Protein AF-A0A0C4EEQ8-F1 (afdb_monomer_lite)

Foldseek 3Di:
DQLVCVVVVHAAEDEAEPPADPPNLVVVVPDPVNVVVVVVVVVVVVCCVVCVNDDPPGHHAAWYQYPPVRDTDGDDSCVVDVDDPVVVVVVVVVVVVCCVVVVPPPVVVVVPPDDDDDDDDDD

InterPro domains:
  IPR029058 Alpha/Beta hydrolase fold [G3DSA:3.40.50.1820] (1-55)
  IPR029058 Alpha/Beta hydrolase fold [SSF53474] (1-47)

Radius of gyration: 25.88 Å; chains: 1; bounding box: 43×51×73 Å

Secondary structure (DSSP, 8-state):
-HHHHHHTT---EEEEETTPPTTHHHH-TTSHHHHHHHHHHHHHHHHHHHTTTT-TT---EEEEE-TTT--EEEPPHHHH-SS-HHHHHHHHHHHHHHHHHHTTSHHHHTTS-----------

Organism: Magnaporthiopsis poae (strain ATCC 64411 / 73-15) (NCBI:txid644358)

Sequence (123 aa):
MAAKLADAGVRVVLEEYEAMPHCFALVFRRLTASERCFDAWARFIKEAVETKGSGPGRLSSFTTIQARTLKEVPLALQRLRPCSEEDMREQLWRRYTHLMTGGGADVASAATAAAPVEIAAKL

pLDDT: mean 80.74, std 20.95, range [35.0, 97.88]

Structure (mmCIF, N/CA/C/O backbone):
data_AF-A0A0C4EEQ8-F1
#
_entry.id   AF-A0A0C4EEQ8-F1
#
loop_
_atom_site.group_PDB
_atom_site.id
_atom_site.type_symbol
_atom_site.label_atom_id
_atom_site.label_alt_id
_atom_site.label_comp_id
_atom_site.label_asym_id
_atom_site.label_entity_id
_atom_site.label_seq_id
_atom_site.pdbx_PDB_ins_code
_atom_site.Cartn_x
_atom_site.Cartn_y
_atom_site.Cartn_z
_atom_site.occupancy
_atom_site.B_iso_or_equiv
_atom_site.auth_seq_id
_atom_site.auth_comp_id
_atom_site.auth_asym_id
_atom_site.auth_atom_id
_atom_site.pdbx_PDB_model_num
ATOM 1 N N . MET A 1 1 ? 1.880 7.652 -8.789 1.00 86.75 1 MET A N 1
ATOM 2 C CA . MET A 1 1 ? 1.038 8.624 -8.048 1.00 86.75 1 MET A CA 1
ATOM 3 C C . MET A 1 1 ? 1.609 8.951 -6.669 1.00 86.75 1 MET A C 1
ATOM 5 O O . MET A 1 1 ? 1.933 10.107 -6.457 1.00 86.75 1 MET A O 1
ATOM 9 N N . ALA A 1 2 ? 1.784 7.979 -5.764 1.00 91.81 2 ALA A N 1
ATOM 10 C CA . ALA A 1 2 ? 2.264 8.230 -4.395 1.00 91.81 2 ALA A CA 1
ATOM 11 C C . ALA A 1 2 ? 3.583 9.031 -4.316 1.00 91.81 2 ALA A C 1
ATOM 13 O O . ALA A 1 2 ? 3.623 10.040 -3.621 1.00 91.81 2 ALA A O 1
ATOM 14 N N . ALA A 1 3 ? 4.612 8.650 -5.086 1.00 91.12 3 ALA A N 1
ATOM 15 C CA . ALA A 1 3 ? 5.875 9.398 -5.146 1.00 91.12 3 ALA A CA 1
ATOM 16 C C . ALA A 1 3 ? 5.681 10.860 -5.590 1.00 91.12 3 ALA A C 1
ATOM 18 O O . ALA A 1 3 ? 6.151 11.771 -4.928 1.00 91.12 3 ALA A O 1
ATOM 19 N N . LYS A 1 4 ? 4.893 11.092 -6.648 1.00 90.25 4 LYS A N 1
ATOM 20 C CA . LYS A 1 4 ? 4.585 12.443 -7.149 1.00 90.25 4 LYS A CA 1
ATOM 21 C C . LYS A 1 4 ? 3.902 13.323 -6.097 1.00 90.25 4 LYS A C 1
ATOM 23 O O . LYS A 1 4 ? 4.205 14.503 -5.994 1.00 90.25 4 LYS A O 1
ATOM 28 N N . LEU A 1 5 ? 2.965 12.758 -5.334 1.00 92.06 5 LEU A N 1
ATOM 29 C CA . LEU A 1 5 ? 2.281 13.483 -4.261 1.00 92.06 5 LEU A CA 1
ATOM 30 C C . LEU A 1 5 ? 3.243 13.832 -3.121 1.00 92.06 5 LEU A C 1
ATOM 32 O O . LEU A 1 5 ? 3.218 14.958 -2.632 1.00 92.06 5 LEU A O 1
ATOM 36 N N . ALA A 1 6 ? 4.111 12.892 -2.743 1.00 90.56 6 ALA A N 1
ATOM 37 C CA . ALA A 1 6 ? 5.137 13.127 -1.735 1.00 90.56 6 ALA A CA 1
ATOM 38 C C . ALA A 1 6 ? 6.112 14.240 -2.161 1.00 90.56 6 ALA A C 1
ATOM 40 O O . ALA A 1 6 ? 6.372 15.147 -1.375 1.00 90.56 6 ALA A O 1
ATOM 41 N N . ASP A 1 7 ? 6.571 14.220 -3.419 1.00 89.94 7 ASP A N 1
ATOM 42 C CA . ASP A 1 7 ? 7.435 15.261 -3.997 1.00 89.94 7 ASP A CA 1
ATOM 43 C C . ASP A 1 7 ? 6.755 16.644 -3.997 1.00 89.94 7 ASP A C 1
ATOM 45 O O . ASP A 1 7 ? 7.412 17.667 -3.826 1.00 89.94 7 ASP A O 1
ATOM 49 N N . ALA A 1 8 ? 5.426 16.685 -4.138 1.00 91.38 8 ALA A N 1
ATOM 50 C CA . ALA A 1 8 ? 4.626 17.909 -4.072 1.00 91.38 8 ALA A CA 1
ATOM 51 C C . ALA A 1 8 ? 4.353 18.402 -2.633 1.00 91.38 8 ALA A C 1
ATOM 53 O O . ALA A 1 8 ? 3.543 19.307 -2.436 1.00 91.38 8 ALA A O 1
ATOM 54 N N . GLY A 1 9 ? 4.977 17.799 -1.616 1.00 89.38 9 GLY A N 1
ATOM 55 C CA . GLY A 1 9 ? 4.789 18.160 -0.209 1.00 89.38 9 GLY A CA 1
ATOM 56 C C . GLY A 1 9 ? 3.474 17.661 0.398 1.00 89.38 9 GLY A C 1
ATOM 57 O O . GLY A 1 9 ? 3.135 18.022 1.527 1.00 89.38 9 GLY A O 1
ATOM 58 N N . VAL A 1 10 ? 2.725 16.817 -0.317 1.00 90.19 10 VAL A N 1
ATOM 59 C CA . VAL A 1 10 ? 1.523 16.179 0.223 1.00 90.19 10 VAL A CA 1
ATOM 60 C C . VAL A 1 10 ? 1.945 15.044 1.151 1.00 90.19 10 VAL A C 1
ATOM 62 O O . VAL A 1 10 ? 2.823 14.241 0.838 1.00 90.19 10 VAL A O 1
ATOM 65 N N . ARG A 1 11 ? 1.282 14.944 2.303 1.00 88.06 11 ARG A N 1
ATOM 66 C CA . ARG A 1 11 ? 1.467 13.820 3.223 1.00 88.06 11 ARG A CA 1
ATOM 67 C C . ARG A 1 11 ? 0.804 12.573 2.650 1.00 88.06 11 ARG A C 1
ATOM 69 O O . ARG A 1 11 ? -0.399 12.580 2.395 1.00 88.06 11 ARG A O 1
ATOM 76 N N . VAL A 1 12 ? 1.581 11.511 2.461 1.00 91.31 12 VAL A N 1
ATOM 77 C CA . VAL A 1 12 ? 1.127 10.279 1.802 1.00 91.31 12 VAL A CA 1
ATOM 78 C C . VAL A 1 12 ? 1.386 9.079 2.696 1.00 91.31 12 VAL A C 1
ATOM 80 O O . VAL A 1 12 ? 2.476 8.918 3.234 1.00 91.31 12 VAL A O 1
ATOM 83 N N . VAL A 1 13 ? 0.382 8.218 2.811 1.00 93.12 13 VAL A N 1
ATOM 84 C CA . VAL A 1 13 ? 0.477 6.914 3.466 1.00 93.12 13 VAL A CA 1
ATOM 85 C C . VAL A 1 13 ? 0.234 5.875 2.387 1.00 93.12 13 VAL A C 1
ATOM 87 O O . VAL A 1 13 ? -0.852 5.829 1.809 1.00 93.12 13 VAL A O 1
ATOM 90 N N . LEU A 1 14 ? 1.254 5.083 2.079 1.00 95.25 14 LEU A N 1
ATOM 91 C CA . LEU A 1 14 ? 1.187 4.010 1.100 1.00 95.25 14 LEU A CA 1
ATOM 92 C C . LEU A 1 14 ? 1.521 2.681 1.770 1.00 95.25 14 LEU A C 1
ATOM 94 O O . LEU A 1 14 ? 2.612 2.512 2.316 1.00 95.25 14 LEU A O 1
ATOM 98 N N . GLU A 1 15 ? 0.605 1.728 1.637 1.00 96.19 15 GLU A N 1
ATOM 99 C CA . GLU A 1 15 ? 0.857 0.322 1.924 1.00 96.19 15 GLU A CA 1
ATOM 100 C C . GLU A 1 15 ? 0.764 -0.490 0.629 1.00 96.19 15 GLU A C 1
ATOM 102 O O . GLU A 1 15 ? -0.266 -0.490 -0.047 1.00 96.19 15 GLU A O 1
ATOM 107 N N . GLU A 1 16 ? 1.841 -1.184 0.281 1.00 95.50 16 GLU A N 1
ATOM 108 C CA . GLU A 1 16 ? 1.888 -2.161 -0.805 1.00 95.50 16 GLU A CA 1
ATOM 109 C C . GLU A 1 16 ? 1.728 -3.560 -0.213 1.00 95.50 16 GLU A C 1
ATOM 111 O O . GLU A 1 16 ? 2.526 -3.964 0.624 1.00 95.50 16 GLU A O 1
ATOM 116 N N . TYR A 1 17 ? 0.721 -4.318 -0.638 1.00 97.38 17 TYR A N 1
ATOM 117 C CA . TYR A 1 17 ? 0.521 -5.686 -0.159 1.00 97.38 17 TYR A CA 1
ATOM 118 C C . TYR A 1 17 ? 1.121 -6.677 -1.150 1.00 97.38 17 TYR A C 1
ATOM 120 O O . TYR A 1 17 ? 0.650 -6.808 -2.281 1.00 97.38 17 TYR A O 1
ATOM 128 N N . GLU A 1 18 ? 2.167 -7.378 -0.721 1.00 97.06 18 GLU A N 1
ATOM 129 C CA . GLU A 1 18 ? 2.894 -8.322 -1.560 1.00 97.06 18 GLU A CA 1
ATOM 130 C C . GLU A 1 18 ? 1.993 -9.488 -1.992 1.00 97.06 18 GLU A C 1
ATOM 132 O O . GLU A 1 18 ? 1.253 -10.062 -1.190 1.00 97.06 18 GLU A O 1
ATOM 137 N N . ALA A 1 19 ? 2.084 -9.851 -3.276 1.00 95.75 19 ALA A N 1
ATOM 138 C CA . ALA A 1 19 ? 1.357 -10.965 -3.889 1.00 95.75 19 ALA A CA 1
ATOM 139 C C . ALA A 1 19 ? -0.179 -10.896 -3.750 1.00 95.75 19 ALA A C 1
ATOM 141 O O . ALA A 1 19 ? -0.857 -11.915 -3.898 1.00 95.75 19 ALA A O 1
ATOM 142 N N . MET A 1 20 ? -0.738 -9.707 -3.498 1.00 97.31 20 MET A N 1
ATOM 143 C CA . MET A 1 20 ? -2.183 -9.508 -3.445 1.00 97.31 20 MET A CA 1
ATOM 144 C C . MET A 1 20 ? -2.730 -9.003 -4.787 1.00 97.31 20 MET A C 1
ATOM 146 O O . MET A 1 20 ? -2.168 -8.074 -5.372 1.00 97.31 20 MET A O 1
ATOM 150 N N . PRO A 1 21 ? -3.841 -9.572 -5.290 1.00 95.56 21 PRO A N 1
ATOM 151 C CA . PRO A 1 21 ? -4.485 -9.073 -6.497 1.00 95.56 21 PRO A CA 1
ATOM 152 C C . PRO A 1 21 ? -5.149 -7.711 -6.258 1.00 95.56 21 PRO A C 1
ATOM 154 O O . PRO A 1 21 ? -5.407 -7.292 -5.124 1.00 95.56 21 PRO A O 1
ATOM 157 N N . HIS A 1 22 ? -5.482 -7.025 -7.352 1.00 94.81 22 HIS A N 1
ATOM 158 C CA . HIS A 1 22 ? -6.259 -5.791 -7.289 1.00 94.81 22 HIS A CA 1
ATOM 159 C C . HIS A 1 22 ? -7.565 -6.015 -6.502 1.00 94.81 22 HIS A C 1
ATOM 161 O O . HIS A 1 22 ? -8.236 -7.031 -6.674 1.00 94.81 22 HIS A O 1
ATOM 167 N N . CYS A 1 23 ? -7.907 -5.078 -5.614 1.00 94.50 23 CYS A N 1
ATOM 168 C CA . CYS A 1 23 ? -9.089 -5.140 -4.744 1.00 94.50 23 CYS A CA 1
ATOM 169 C C . CYS A 1 23 ? -9.175 -6.348 -3.785 1.00 94.50 23 CYS A C 1
ATOM 171 O O . CYS A 1 23 ? -10.270 -6.642 -3.301 1.00 94.50 23 CYS A O 1
ATOM 173 N N . PHE A 1 24 ? -8.063 -7.021 -3.450 1.00 96.44 24 PHE A N 1
ATOM 174 C CA . PHE A 1 24 ? -8.082 -8.207 -2.575 1.00 96.44 24 PHE A CA 1
ATOM 175 C C . PHE A 1 24 ? -8.855 -8.003 -1.260 1.00 96.44 24 PHE A C 1
ATOM 177 O O . PHE A 1 24 ? -9.593 -8.900 -0.858 1.00 96.44 24 PHE A O 1
ATOM 184 N N . ALA A 1 25 ? -8.741 -6.824 -0.635 1.00 95.00 25 ALA A N 1
ATOM 185 C CA . ALA A 1 25 ? -9.413 -6.507 0.623 1.00 95.00 25 ALA A CA 1
ATOM 186 C C . ALA A 1 25 ? -10.941 -6.649 0.510 1.00 95.00 25 ALA A C 1
ATOM 188 O O . ALA A 1 25 ? -11.586 -7.226 1.380 1.00 95.00 25 ALA A O 1
ATOM 189 N N . LEU A 1 26 ? -11.521 -6.188 -0.602 1.00 95.31 26 LEU A N 1
ATOM 190 C CA . LEU A 1 26 ? -12.966 -6.220 -0.839 1.00 95.31 26 LEU A CA 1
ATOM 191 C C . LEU A 1 26 ? -13.461 -7.620 -1.233 1.00 95.31 26 LEU A C 1
ATOM 193 O O . LEU A 1 26 ? -14.562 -8.016 -0.854 1.00 95.31 26 LEU A O 1
ATOM 197 N N . VAL A 1 27 ? -12.648 -8.363 -1.990 1.00 96.75 27 VAL A N 1
ATOM 198 C CA . VAL A 1 27 ? -13.026 -9.668 -2.557 1.00 96.75 27 VAL A CA 1
ATOM 199 C C . VAL A 1 27 ? -12.810 -10.802 -1.552 1.00 96.75 27 VAL A C 1
ATOM 201 O O . VAL A 1 27 ? -13.678 -11.650 -1.359 1.00 96.75 27 VAL A O 1
ATOM 204 N N . PHE A 1 28 ? -11.672 -10.809 -0.861 1.00 95.44 28 PHE A N 1
ATOM 205 C CA . PHE A 1 28 ? -11.254 -11.892 0.024 1.00 95.44 28 PHE A CA 1
ATOM 206 C C . PHE A 1 28 ? -11.356 -11.482 1.490 1.00 95.44 28 PHE A C 1
ATOM 208 O O . PHE A 1 28 ? -10.363 -11.415 2.214 1.00 95.44 28 PHE A O 1
ATOM 215 N N . ARG A 1 29 ? -12.583 -11.236 1.950 1.00 90.06 29 ARG A N 1
ATOM 216 C CA . ARG A 1 29 ? -12.877 -10.690 3.289 1.00 90.06 29 ARG A CA 1
ATOM 217 C C . ARG A 1 29 ? -12.391 -11.537 4.471 1.00 90.06 29 ARG A C 1
ATOM 219 O O . ARG A 1 29 ? -12.357 -11.031 5.580 1.00 90.06 29 ARG A O 1
ATOM 226 N N . ARG A 1 30 ? -12.067 -12.816 4.248 1.00 93.25 30 ARG A N 1
ATOM 227 C CA . ARG A 1 30 ? -11.593 -13.756 5.282 1.00 93.25 30 ARG A CA 1
ATOM 228 C C . ARG A 1 30 ? -10.071 -13.921 5.316 1.00 93.25 30 ARG A C 1
ATOM 230 O O . ARG A 1 30 ? -9.570 -14.733 6.086 1.00 93.25 30 ARG A O 1
ATOM 237 N N . LEU A 1 31 ? -9.330 -13.226 4.450 1.00 95.44 31 LEU A N 1
ATOM 238 C CA . LEU A 1 31 ? -7.874 -13.205 4.551 1.00 95.44 31 LEU A CA 1
ATOM 239 C C . LEU A 1 31 ? -7.463 -12.260 5.676 1.00 95.44 31 LEU A C 1
ATOM 241 O O . LEU A 1 31 ? -7.926 -11.124 5.734 1.00 95.44 31 LEU A O 1
ATOM 245 N N . THR A 1 32 ? -6.511 -12.693 6.494 1.00 95.81 32 THR A N 1
ATOM 246 C CA . THR A 1 32 ? -5.911 -11.863 7.550 1.00 95.81 32 THR A CA 1
ATOM 247 C C . THR A 1 32 ? -5.302 -10.571 6.994 1.00 95.81 32 THR A C 1
ATOM 249 O O . THR A 1 32 ? -5.388 -9.514 7.613 1.00 95.81 32 THR A O 1
ATOM 252 N N . ALA A 1 33 ? -4.745 -10.622 5.778 1.00 96.38 33 ALA A N 1
ATOM 253 C CA . ALA A 1 33 ? -4.272 -9.437 5.065 1.00 96.38 33 ALA A CA 1
ATOM 254 C C . ALA A 1 33 ? -5.402 -8.435 4.774 1.00 96.38 33 ALA A C 1
ATOM 256 O O . ALA A 1 33 ? -5.186 -7.228 4.863 1.00 96.38 33 ALA A O 1
ATOM 257 N N . SER A 1 34 ? -6.597 -8.924 4.427 1.00 96.62 34 SER A N 1
ATOM 258 C CA . SER A 1 34 ? -7.762 -8.081 4.144 1.00 96.62 34 SER A CA 1
ATOM 259 C C . SER A 1 34 ? -8.258 -7.396 5.411 1.00 96.62 34 SER A C 1
ATOM 261 O O . SER A 1 34 ? -8.522 -6.200 5.378 1.00 96.62 34 SER A O 1
ATOM 263 N N . GLU A 1 35 ? -8.323 -8.121 6.530 1.00 96.00 35 GLU A N 1
ATOM 264 C CA . GLU A 1 35 ? -8.680 -7.556 7.840 1.00 96.00 35 GLU A CA 1
ATOM 265 C C . GLU A 1 35 ? -7.697 -6.451 8.255 1.00 96.00 35 GLU A C 1
ATOM 267 O O . GLU A 1 35 ? -8.121 -5.324 8.506 1.00 96.00 35 GLU A O 1
ATOM 272 N N . ARG A 1 36 ? -6.380 -6.714 8.188 1.00 96.00 36 ARG A N 1
ATOM 273 C CA . ARG A 1 36 ? -5.340 -5.696 8.440 1.00 96.00 36 ARG A CA 1
ATOM 274 C C . ARG A 1 36 ? -5.517 -4.467 7.542 1.00 96.00 36 ARG A C 1
ATOM 276 O O . ARG A 1 36 ? -5.366 -3.341 8.012 1.00 96.00 36 ARG A O 1
ATOM 283 N N . CYS A 1 37 ? -5.819 -4.677 6.260 1.00 96.81 37 CYS A N 1
ATOM 284 C CA . CYS A 1 37 ? -6.024 -3.598 5.296 1.00 96.81 37 CYS A CA 1
ATOM 285 C C . CYS A 1 37 ? -7.228 -2.725 5.655 1.00 96.81 37 CYS A C 1
ATOM 287 O O . CYS A 1 37 ? -7.108 -1.498 5.679 1.00 96.81 37 CYS A O 1
ATOM 289 N N . PHE A 1 38 ? -8.356 -3.338 6.020 1.00 96.12 38 PHE A N 1
ATOM 290 C CA . PHE A 1 38 ? -9.525 -2.603 6.496 1.00 96.12 38 PHE A CA 1
ATOM 291 C C . PHE A 1 38 ? -9.245 -1.834 7.786 1.00 96.12 38 PHE A C 1
ATOM 293 O O . PHE A 1 38 ? -9.619 -0.665 7.877 1.00 96.12 38 PHE A O 1
ATOM 300 N N . ASP A 1 39 ? -8.548 -2.439 8.747 1.00 95.44 39 ASP A N 1
ATOM 301 C CA . ASP A 1 39 ? -8.181 -1.773 9.999 1.00 95.44 39 ASP A CA 1
ATOM 302 C C . ASP A 1 39 ? -7.253 -0.577 9.758 1.00 95.44 39 ASP A C 1
ATOM 304 O O . ASP A 1 39 ? -7.421 0.488 10.360 1.00 95.44 39 ASP A O 1
ATOM 308 N N . ALA A 1 40 ? -6.279 -0.724 8.854 1.00 94.81 40 ALA A N 1
ATOM 309 C CA . ALA A 1 40 ? -5.382 0.355 8.458 1.00 94.81 40 ALA A CA 1
ATOM 310 C C . ALA A 1 40 ? -6.148 1.511 7.796 1.00 94.81 40 ALA A C 1
ATOM 312 O O . ALA A 1 40 ? -5.925 2.672 8.150 1.00 94.81 40 ALA A O 1
ATOM 313 N N . TRP A 1 41 ? -7.090 1.216 6.895 1.00 95.06 41 TRP A N 1
ATOM 314 C CA . TRP A 1 41 ? -7.950 2.228 6.277 1.00 95.06 41 TRP A CA 1
ATOM 315 C C . TRP A 1 41 ? -8.856 2.919 7.291 1.00 95.06 41 TRP A C 1
ATOM 317 O O . TRP A 1 41 ? -8.920 4.146 7.304 1.00 95.06 41 TRP A O 1
ATOM 327 N N . ALA A 1 42 ? -9.517 2.165 8.170 1.00 94.62 42 ALA A N 1
ATOM 328 C CA . ALA A 1 42 ? -10.383 2.721 9.205 1.00 94.62 42 ALA A CA 1
ATOM 329 C C . ALA A 1 42 ? -9.605 3.661 10.136 1.00 94.62 42 ALA A C 1
ATOM 331 O O . ALA A 1 42 ? -10.053 4.776 10.412 1.00 94.62 42 ALA A O 1
ATOM 332 N N . ARG A 1 43 ? -8.403 3.248 10.559 1.00 91.88 43 ARG A N 1
ATOM 333 C CA . ARG A 1 43 ? -7.498 4.079 11.359 1.00 91.88 43 ARG A CA 1
ATOM 334 C C . ARG A 1 43 ? -7.087 5.343 10.607 1.00 91.88 43 ARG A C 1
ATOM 336 O O . ARG A 1 43 ? -7.192 6.433 11.161 1.00 91.88 43 ARG A O 1
ATOM 343 N N . PHE A 1 44 ? -6.672 5.213 9.347 1.00 90.62 44 PHE A N 1
ATOM 344 C CA . PHE A 1 44 ? -6.297 6.358 8.519 1.00 90.62 44 PHE A CA 1
ATOM 345 C C . PHE A 1 44 ? -7.447 7.361 8.372 1.00 90.62 44 PHE A C 1
ATOM 347 O O . PHE A 1 44 ? -7.242 8.553 8.580 1.00 90.62 44 PHE A O 1
ATOM 354 N N . ILE A 1 45 ? -8.658 6.890 8.059 1.00 91.25 45 ILE A N 1
ATOM 355 C CA . ILE A 1 45 ? -9.848 7.738 7.900 1.00 91.25 45 ILE A CA 1
ATOM 356 C C . ILE A 1 45 ? -10.163 8.464 9.206 1.00 91.25 45 ILE A C 1
ATOM 358 O O . ILE A 1 45 ? -10.349 9.680 9.199 1.00 91.25 45 ILE A O 1
ATOM 362 N N . LYS A 1 46 ? -10.190 7.733 10.326 1.00 89.81 46 LYS A N 1
ATOM 363 C CA . LYS A 1 46 ? -10.444 8.308 11.648 1.00 89.81 46 LYS A CA 1
ATOM 364 C C . LYS A 1 46 ? -9.456 9.430 11.950 1.00 89.81 46 LYS A C 1
ATOM 366 O O . LYS A 1 46 ? -9.864 10.551 12.237 1.00 89.81 46 LYS A O 1
ATOM 371 N N . GLU A 1 47 ? -8.165 9.154 11.805 1.00 85.19 47 GLU A N 1
ATOM 372 C CA . GLU A 1 47 ? -7.128 10.150 12.054 1.00 85.19 47 GLU A CA 1
ATOM 373 C C . GLU A 1 47 ? -7.232 11.355 11.115 1.00 85.19 47 GLU A C 1
ATOM 375 O O . GLU A 1 47 ? -7.089 12.491 11.567 1.00 85.19 47 GLU A O 1
ATOM 380 N N . ALA A 1 48 ? -7.504 11.133 9.826 1.00 84.38 48 ALA A N 1
ATOM 381 C CA . ALA A 1 48 ? -7.636 12.198 8.837 1.00 84.38 48 ALA A CA 1
ATOM 382 C C . ALA A 1 48 ? -8.789 13.161 9.167 1.00 84.38 48 ALA A C 1
ATOM 384 O O . ALA A 1 48 ? -8.659 14.369 8.966 1.00 84.38 48 ALA A O 1
ATOM 385 N N . VAL A 1 49 ? -9.896 12.640 9.702 1.00 86.12 49 VAL A N 1
ATOM 386 C CA . VAL A 1 49 ? -11.061 13.441 10.102 1.00 86.12 49 VAL A CA 1
ATOM 387 C C . VAL A 1 49 ? -10.834 14.129 11.452 1.00 86.12 49 VAL A C 1
ATOM 389 O O . VAL A 1 49 ? -11.157 15.306 11.607 1.00 86.12 49 VAL A O 1
ATOM 392 N N . GLU A 1 50 ? -10.241 13.435 12.425 1.00 84.25 50 GLU A N 1
ATOM 393 C CA . GLU A 1 50 ? -10.042 13.960 13.783 1.00 84.25 50 GLU A CA 1
ATOM 394 C C . GLU A 1 50 ? -8.959 15.051 13.855 1.00 84.25 50 GLU A C 1
ATOM 396 O O . GLU A 1 50 ? -9.073 15.983 14.650 1.00 84.25 50 GLU A O 1
ATOM 401 N N . THR A 1 51 ? -7.932 15.006 12.998 1.00 69.50 51 THR A N 1
ATOM 402 C CA . THR A 1 51 ? -6.807 15.966 13.042 1.00 69.50 51 THR A CA 1
ATOM 403 C C . THR A 1 51 ? -7.054 17.310 12.337 1.00 69.50 51 THR A C 1
ATOM 405 O O . THR A 1 51 ? -6.122 18.113 12.227 1.00 69.50 51 THR A O 1
ATOM 408 N N . LYS A 1 52 ? -8.287 17.604 11.884 1.00 61.88 52 LYS A N 1
ATOM 409 C CA . LYS A 1 52 ? -8.690 18.866 11.209 1.00 61.88 52 LYS A CA 1
ATOM 410 C C . LYS A 1 52 ? -7.653 19.396 10.196 1.00 61.88 52 LYS A C 1
ATOM 412 O O . LYS A 1 52 ? -7.388 20.593 10.146 1.00 61.88 52 LYS A O 1
ATOM 417 N N . GLY A 1 53 ? -7.011 18.517 9.425 1.00 54.28 53 GLY A N 1
ATOM 418 C CA . GLY A 1 53 ? -6.083 18.886 8.344 1.00 54.28 53 GLY A CA 1
ATOM 419 C C . GLY A 1 53 ? -4.741 19.528 8.742 1.00 54.28 53 GLY A C 1
ATOM 420 O O . GLY A 1 53 ? -3.829 19.534 7.916 1.00 54.28 53 GLY A O 1
ATOM 421 N N . SER A 1 54 ? -4.558 19.989 9.985 1.00 50.62 54 SER A N 1
ATOM 422 C CA . SER A 1 54 ? -3.425 20.859 10.369 1.00 50.62 54 SER A CA 1
ATOM 423 C C . SER A 1 54 ? -2.637 20.388 11.595 1.00 50.62 54 SER A C 1
ATOM 425 O O . SER A 1 54 ? -1.751 21.095 12.068 1.00 50.62 54 SER A O 1
ATOM 427 N N . GLY A 1 55 ? -2.911 19.189 12.114 1.00 48.97 55 GLY A N 1
ATOM 428 C CA . GLY A 1 55 ? -2.100 18.618 13.190 1.00 48.97 55 GLY A CA 1
ATOM 429 C C . GLY A 1 55 ? -0.654 18.328 12.732 1.00 48.97 55 GLY A C 1
ATOM 430 O O . GLY A 1 55 ? -0.479 17.695 11.681 1.00 48.97 55 GLY A O 1
ATOM 431 N N . PRO A 1 56 ? 0.385 18.705 13.506 1.00 45.88 56 PRO A N 1
ATOM 432 C CA . PRO A 1 56 ? 1.806 18.471 13.191 1.00 45.88 56 PRO A CA 1
ATOM 433 C C . PRO A 1 56 ? 2.250 16.989 13.239 1.00 45.88 56 PRO A C 1
ATOM 435 O O . PRO A 1 56 ? 3.440 16.703 13.279 1.00 45.88 56 PRO A O 1
ATOM 438 N N . GLY A 1 57 ? 1.322 16.025 13.252 1.00 54.50 57 GLY A N 1
ATOM 439 C CA . GLY A 1 57 ? 1.607 14.664 13.722 1.00 54.50 57 GLY A CA 1
ATOM 440 C C . GLY A 1 57 ? 1.872 13.585 12.670 1.00 54.50 57 GLY A C 1
ATOM 441 O O . GLY A 1 57 ? 2.560 12.618 12.984 1.00 54.50 57 GLY A O 1
ATOM 442 N N . ARG A 1 58 ? 1.344 13.684 11.440 1.00 65.38 58 ARG A N 1
ATOM 443 C CA . ARG A 1 58 ? 1.451 12.561 10.486 1.00 65.38 58 ARG A CA 1
ATOM 444 C C . ARG A 1 58 ? 2.588 12.780 9.493 1.00 65.38 58 ARG A C 1
ATOM 446 O O . ARG A 1 58 ? 2.495 13.646 8.629 1.00 65.38 58 ARG A O 1
ATOM 453 N N . LEU A 1 59 ? 3.651 11.994 9.624 1.00 78.12 59 LEU A N 1
ATOM 454 C CA . LEU A 1 59 ? 4.694 11.871 8.608 1.00 78.12 59 LEU A CA 1
ATOM 455 C C . LEU A 1 59 ? 4.184 10.997 7.457 1.00 78.12 59 LEU A C 1
ATOM 457 O O . LEU A 1 59 ? 3.318 10.141 7.655 1.00 78.12 59 LEU A O 1
ATOM 461 N N . SER A 1 60 ? 4.715 11.214 6.254 1.00 89.50 60 SER A N 1
ATOM 462 C CA . SER A 1 60 ? 4.491 10.277 5.153 1.00 89.50 60 SER A CA 1
ATOM 463 C C . SER A 1 60 ? 5.070 8.907 5.513 1.00 89.50 60 SER A C 1
ATOM 465 O O . SER A 1 60 ? 6.141 8.827 6.116 1.00 89.50 60 SER A O 1
ATOM 467 N N . SER A 1 61 ? 4.385 7.833 5.128 1.00 92.62 61 SER A N 1
ATOM 468 C CA . SER A 1 61 ? 4.853 6.463 5.332 1.00 92.62 61 SER A CA 1
ATOM 469 C C . SER A 1 61 ? 4.696 5.644 4.058 1.00 92.62 61 SER A C 1
ATOM 471 O O . SER A 1 61 ? 3.695 5.748 3.349 1.00 92.62 61 SER A O 1
ATOM 473 N N . PHE A 1 62 ? 5.703 4.826 3.772 1.00 95.19 62 PHE A N 1
ATOM 474 C CA . PHE A 1 62 ? 5.752 3.950 2.609 1.00 95.19 62 PHE A CA 1
ATOM 475 C C . PHE A 1 62 ? 6.198 2.584 3.102 1.00 95.19 62 PHE A C 1
ATOM 477 O O . PHE A 1 62 ? 7.325 2.434 3.579 1.00 95.19 62 PHE A O 1
ATOM 484 N N . THR A 1 63 ? 5.315 1.600 2.999 1.00 96.38 63 THR A N 1
ATOM 485 C CA . THR A 1 63 ? 5.531 0.285 3.600 1.00 96.38 63 THR A CA 1
ATOM 486 C C . THR A 1 63 ? 5.089 -0.805 2.635 1.00 96.38 63 THR A C 1
ATOM 488 O O . THR A 1 63 ? 4.016 -0.715 2.045 1.00 96.38 63 THR A O 1
ATOM 491 N N . THR A 1 64 ? 5.892 -1.855 2.501 1.00 96.94 64 THR A N 1
ATOM 492 C CA . THR A 1 64 ? 5.476 -3.125 1.902 1.00 96.94 64 THR A CA 1
ATOM 493 C C . THR A 1 64 ? 5.066 -4.085 3.015 1.00 96.94 64 THR A C 1
ATOM 495 O O . THR A 1 64 ? 5.773 -4.245 4.010 1.00 96.94 64 THR A O 1
ATOM 498 N N . ILE A 1 65 ? 3.922 -4.729 2.838 1.00 97.88 65 ILE A N 1
ATOM 499 C CA . ILE A 1 65 ? 3.336 -5.718 3.733 1.00 97.88 65 ILE A CA 1
ATOM 500 C C . ILE A 1 65 ? 3.607 -7.079 3.123 1.00 97.88 65 ILE A C 1
ATOM 502 O O . ILE A 1 65 ? 3.044 -7.422 2.080 1.00 97.88 65 ILE A O 1
ATOM 506 N N . GLN A 1 66 ? 4.496 -7.838 3.754 1.00 97.50 66 GLN A N 1
ATOM 507 C CA . GLN A 1 66 ? 4.931 -9.115 3.209 1.00 97.50 66 GLN A CA 1
ATOM 508 C C . GLN A 1 66 ? 3.809 -10.150 3.216 1.00 97.50 66 GLN A C 1
ATOM 510 O O . GLN A 1 66 ? 3.018 -10.255 4.162 1.00 97.50 66 GLN A O 1
ATOM 515 N N . ALA A 1 67 ? 3.774 -10.960 2.162 1.00 94.75 67 ALA A N 1
ATOM 516 C CA . ALA A 1 67 ? 2.796 -12.025 2.033 1.00 94.75 67 ALA A CA 1
ATOM 517 C C . ALA A 1 67 ? 2.968 -13.054 3.163 1.00 94.75 67 ALA A C 1
ATOM 519 O O . ALA A 1 67 ? 4.082 -13.352 3.595 1.00 94.75 67 ALA A O 1
ATOM 520 N N . ARG A 1 68 ? 1.854 -13.644 3.615 1.00 91.31 68 ARG A N 1
ATOM 521 C CA . ARG A 1 68 ? 1.760 -14.662 4.687 1.00 91.31 68 ARG A CA 1
ATOM 522 C C . ARG A 1 68 ? 2.148 -14.189 6.093 1.00 91.31 68 ARG A C 1
ATOM 524 O O . ARG A 1 68 ? 1.463 -14.559 7.037 1.00 91.31 68 ARG A O 1
ATOM 531 N N . THR A 1 69 ? 3.215 -13.406 6.244 1.00 95.38 69 THR A N 1
ATOM 532 C CA . THR A 1 69 ? 3.730 -12.955 7.548 1.00 95.38 69 THR A CA 1
ATOM 533 C C . THR A 1 69 ? 3.126 -11.632 8.001 1.00 95.38 69 THR A C 1
ATOM 535 O O . THR A 1 69 ? 3.153 -11.341 9.192 1.00 95.38 69 THR A O 1
ATOM 538 N N . LEU A 1 70 ? 2.607 -10.827 7.063 1.00 96.00 70 LEU A N 1
ATOM 539 C CA . LEU A 1 70 ? 2.134 -9.457 7.294 1.00 96.00 70 LEU A CA 1
ATOM 540 C C . LEU A 1 70 ? 3.205 -8.530 7.883 1.00 96.00 70 LEU A C 1
ATOM 542 O O . LEU A 1 70 ? 2.884 -7.487 8.452 1.00 96.00 70 LEU A O 1
ATOM 546 N N . LYS A 1 71 ? 4.483 -8.898 7.745 1.00 97.12 71 LYS A N 1
ATOM 547 C CA . LYS A 1 71 ? 5.591 -8.086 8.231 1.00 97.12 71 LYS A CA 1
ATOM 548 C C . LYS A 1 71 ? 5.666 -6.789 7.434 1.00 97.12 71 LYS A C 1
ATOM 550 O O . LYS A 1 71 ? 5.677 -6.804 6.204 1.00 97.12 71 LYS A O 1
ATOM 555 N N . GLU A 1 72 ? 5.775 -5.687 8.158 1.00 97.44 72 GLU A N 1
ATOM 556 C CA . GLU A 1 72 ? 5.975 -4.358 7.600 1.00 97.44 72 GLU A CA 1
ATOM 557 C C . GLU A 1 72 ? 7.453 -4.136 7.279 1.00 97.44 72 GLU A C 1
ATOM 559 O O . GLU A 1 72 ? 8.328 -4.312 8.131 1.00 97.44 72 GLU A O 1
ATOM 564 N N . VAL A 1 73 ? 7.736 -3.757 6.036 1.00 97.06 73 VAL A N 1
ATOM 565 C CA . VAL A 1 73 ? 9.084 -3.446 5.558 1.00 97.06 73 VAL A CA 1
ATOM 566 C C . VAL A 1 73 ? 9.069 -2.056 4.925 1.00 97.06 73 VAL A C 1
ATOM 568 O O . VAL A 1 73 ? 8.201 -1.794 4.091 1.00 97.06 73 VAL A O 1
ATOM 571 N N . PRO A 1 74 ? 10.009 -1.156 5.274 1.00 96.31 74 PRO A N 1
ATOM 572 C CA . PRO A 1 74 ? 10.090 0.157 4.645 1.00 96.31 74 PRO A CA 1
ATOM 573 C C . PRO A 1 74 ? 10.203 0.058 3.120 1.00 96.31 74 PRO A C 1
ATOM 575 O O . PRO A 1 74 ? 11.059 -0.653 2.588 1.00 96.31 74 PRO A O 1
ATOM 578 N N . LEU A 1 75 ? 9.349 0.799 2.417 1.00 94.06 75 LEU A 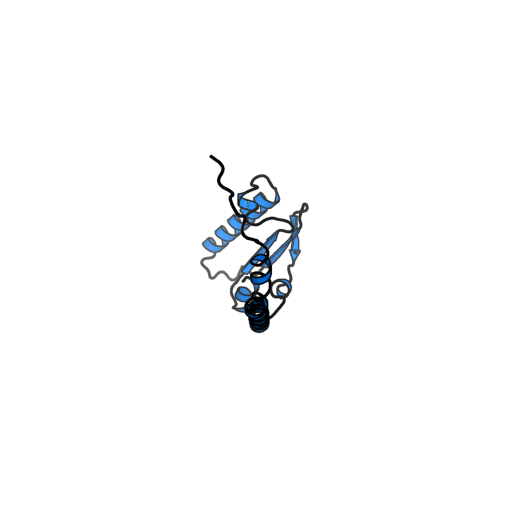N 1
ATOM 579 C CA . LEU A 1 75 ? 9.355 0.896 0.965 1.00 94.06 75 LEU A CA 1
ATOM 580 C C . LEU A 1 75 ? 10.081 2.173 0.542 1.00 94.06 75 LEU A C 1
ATOM 582 O O . LEU A 1 75 ? 9.661 3.286 0.846 1.00 94.06 75 LEU A O 1
ATOM 586 N N . ALA A 1 76 ? 11.181 2.011 -0.188 1.00 90.44 76 ALA A N 1
ATOM 587 C CA . ALA A 1 76 ? 11.924 3.139 -0.733 1.00 90.44 76 ALA A CA 1
ATOM 588 C C . ALA A 1 76 ? 11.102 3.860 -1.816 1.00 90.44 76 ALA A C 1
ATOM 590 O O . ALA A 1 76 ? 10.695 3.245 -2.803 1.00 90.44 76 ALA A O 1
ATOM 591 N N . LEU A 1 77 ? 10.908 5.173 -1.662 1.00 84.81 77 LEU A N 1
ATOM 592 C CA . LEU A 1 77 ? 10.171 6.025 -2.606 1.00 84.81 77 LEU A CA 1
ATOM 593 C C . LEU A 1 77 ? 10.683 5.913 -4.047 1.00 84.81 77 LEU A C 1
ATOM 595 O O . LEU A 1 77 ? 9.900 5.926 -4.993 1.00 84.81 77 LEU A O 1
ATOM 599 N N . GLN A 1 78 ? 11.992 5.743 -4.214 1.00 84.31 78 GLN A N 1
ATOM 600 C CA . GLN A 1 78 ? 12.659 5.598 -5.506 1.00 84.31 78 GLN A CA 1
ATOM 601 C C . GLN A 1 78 ? 12.165 4.357 -6.264 1.00 84.31 78 GLN A C 1
ATOM 603 O O . GLN A 1 78 ? 12.091 4.370 -7.488 1.00 84.31 78 GLN A O 1
ATOM 608 N N . ARG A 1 79 ? 11.743 3.299 -5.553 1.00 87.44 79 ARG A N 1
ATOM 609 C CA . ARG A 1 79 ? 11.172 2.097 -6.182 1.00 87.44 79 ARG A CA 1
ATOM 610 C C . ARG A 1 79 ? 9.804 2.360 -6.815 1.00 87.44 79 ARG A C 1
ATOM 612 O O . ARG A 1 79 ? 9.438 1.665 -7.755 1.00 87.44 79 ARG A O 1
ATOM 619 N N . LEU A 1 80 ? 9.067 3.367 -6.339 1.00 86.12 80 LEU A N 1
ATOM 620 C CA . LEU A 1 80 ? 7.755 3.744 -6.880 1.00 86.12 80 LEU A CA 1
ATOM 621 C C . LEU A 1 80 ? 7.849 4.552 -8.180 1.00 86.12 80 LEU A C 1
ATOM 623 O O . LEU A 1 80 ? 6.853 4.671 -8.897 1.00 86.12 80 LEU A O 1
ATOM 627 N N . ARG A 1 81 ? 9.015 5.144 -8.465 1.00 85.88 81 ARG A N 1
ATOM 628 C CA . ARG A 1 81 ? 9.284 5.940 -9.671 1.00 85.88 81 ARG A CA 1
ATOM 629 C C . ARG A 1 81 ? 10.617 5.503 -10.297 1.00 85.88 81 ARG A C 1
ATOM 631 O O . ARG A 1 81 ? 11.632 6.161 -10.093 1.00 85.88 81 ARG A O 1
ATOM 638 N N . PRO A 1 82 ? 10.621 4.402 -11.070 1.00 83.06 82 PRO A N 1
ATOM 639 C CA . PRO A 1 82 ? 11.844 3.887 -11.688 1.00 83.06 82 PRO A CA 1
ATOM 640 C C . PRO A 1 82 ? 12.445 4.817 -12.752 1.00 83.06 82 PRO A C 1
ATOM 642 O O . PRO A 1 82 ? 13.629 4.714 -13.053 1.00 83.06 82 PRO A O 1
ATOM 645 N N . CYS A 1 83 ? 11.636 5.701 -13.339 1.00 84.00 83 CYS A N 1
ATOM 646 C CA . CYS A 1 83 ? 12.054 6.676 -14.343 1.00 84.00 83 CYS A CA 1
ATOM 647 C C . CYS A 1 83 ? 11.364 8.034 -14.128 1.00 84.00 83 CYS A C 1
ATOM 649 O O . CYS A 1 83 ? 10.400 8.153 -13.354 1.00 84.00 83 CYS A O 1
ATOM 651 N N . SER A 1 84 ? 11.879 9.074 -14.788 1.00 87.75 84 SER A N 1
ATOM 652 C CA . SER A 1 84 ? 11.258 10.402 -14.787 1.00 87.75 84 SER A CA 1
ATOM 653 C C . SER A 1 84 ? 9.962 10.429 -15.612 1.00 87.75 84 SER A C 1
ATOM 655 O O . SER A 1 84 ? 9.651 9.491 -16.351 1.00 87.75 84 SER A O 1
ATOM 657 N N . GLU A 1 85 ? 9.166 11.494 -15.466 1.00 86.38 85 GLU A N 1
ATOM 658 C CA . GLU A 1 85 ? 7.960 11.656 -16.290 1.00 86.38 85 GLU A CA 1
ATOM 659 C C . GLU A 1 85 ? 8.328 11.923 -17.755 1.00 86.38 85 GLU A C 1
ATOM 661 O O . GLU A 1 85 ? 7.615 11.474 -18.656 1.00 86.38 85 GLU A O 1
ATOM 666 N N . GLU A 1 86 ? 9.446 12.611 -17.995 1.00 90.88 86 GLU A N 1
ATOM 667 C CA . GLU A 1 86 ? 10.021 12.819 -19.320 1.00 90.88 86 GLU A CA 1
ATOM 668 C C . GLU A 1 86 ? 10.423 11.486 -19.962 1.00 90.88 86 GLU A C 1
ATOM 670 O O . GLU A 1 86 ? 9.949 11.173 -21.056 1.00 90.88 86 GLU A O 1
ATOM 675 N N . ASP A 1 87 ? 11.195 10.656 -19.251 1.00 92.50 87 ASP A N 1
ATOM 676 C CA . ASP A 1 87 ? 11.633 9.343 -19.745 1.00 92.50 87 ASP A CA 1
ATOM 677 C C . ASP A 1 87 ? 10.437 8.429 -20.028 1.00 92.50 87 ASP A C 1
ATOM 679 O O . ASP A 1 87 ? 10.392 7.733 -21.043 1.00 92.50 87 ASP A O 1
ATOM 683 N N . MET A 1 88 ? 9.443 8.421 -19.132 1.00 90.50 88 MET A N 1
ATOM 684 C CA . MET A 1 88 ? 8.229 7.625 -19.303 1.00 90.50 88 MET A CA 1
ATOM 685 C C . MET A 1 88 ? 7.455 8.061 -20.549 1.00 90.50 88 MET A C 1
ATOM 687 O O . MET A 1 88 ? 7.003 7.217 -21.325 1.00 90.50 88 MET A O 1
ATOM 691 N N . ARG A 1 89 ? 7.316 9.374 -20.767 1.00 92.88 89 ARG A N 1
ATOM 692 C CA . ARG A 1 89 ? 6.652 9.936 -21.948 1.00 92.88 89 ARG A CA 1
ATOM 693 C C . ARG A 1 89 ? 7.383 9.553 -23.225 1.00 92.88 89 ARG A C 1
ATOM 695 O O . ARG A 1 89 ? 6.737 9.145 -24.187 1.00 92.88 89 ARG A O 1
ATOM 702 N N . GLU A 1 90 ? 8.706 9.650 -23.228 1.00 95.50 90 GLU A N 1
ATOM 703 C CA . GLU A 1 90 ? 9.515 9.278 -24.382 1.00 95.50 90 GLU A CA 1
ATOM 704 C C . GLU A 1 90 ? 9.394 7.779 -24.692 1.00 95.50 90 GLU A C 1
ATOM 706 O O . GLU A 1 90 ? 9.164 7.400 -25.840 1.00 95.50 90 GLU A O 1
ATOM 711 N N . GLN A 1 91 ? 9.461 6.912 -23.678 1.00 93.06 91 GLN A N 1
ATOM 712 C CA . GLN A 1 91 ? 9.281 5.466 -23.846 1.00 93.06 91 GLN A CA 1
ATOM 713 C C . GLN A 1 91 ? 7.896 5.114 -24.401 1.00 93.06 91 GLN A C 1
ATOM 715 O O . GLN A 1 91 ? 7.786 4.297 -25.319 1.00 93.06 91 GLN A O 1
ATOM 720 N N . LEU A 1 92 ? 6.840 5.748 -23.880 1.00 93.81 92 LEU A N 1
ATOM 721 C CA . LEU A 1 92 ? 5.478 5.582 -24.389 1.00 93.81 92 LEU A CA 1
ATOM 722 C C . LEU A 1 92 ? 5.366 6.049 -25.839 1.00 93.81 92 LEU A C 1
ATOM 724 O O . LEU A 1 92 ? 4.769 5.347 -26.650 1.00 93.81 92 LEU A O 1
ATOM 728 N N . TRP A 1 93 ? 5.975 7.184 -26.183 1.00 93.69 93 TRP A N 1
ATOM 729 C CA . TRP A 1 93 ? 5.979 7.703 -27.548 1.00 93.69 93 TRP A CA 1
ATOM 730 C C . TRP A 1 93 ? 6.719 6.785 -28.522 1.00 93.69 93 TRP A C 1
ATOM 732 O O . TRP A 1 93 ? 6.212 6.497 -29.607 1.00 93.69 93 TRP A O 1
ATOM 742 N N . ARG A 1 94 ? 7.885 6.262 -28.126 1.00 93.44 94 ARG A N 1
ATOM 743 C CA . ARG A 1 94 ? 8.643 5.275 -28.910 1.00 93.44 94 ARG A CA 1
ATOM 744 C C . ARG A 1 94 ? 7.816 4.010 -29.142 1.00 93.44 94 ARG A C 1
ATOM 746 O O . ARG A 1 94 ? 7.719 3.544 -30.275 1.00 93.44 94 ARG A O 1
ATOM 753 N N . ARG A 1 95 ? 7.169 3.488 -28.092 1.00 92.56 95 ARG A N 1
ATOM 754 C CA . ARG A 1 95 ? 6.298 2.304 -28.182 1.00 92.56 95 ARG A CA 1
ATOM 755 C C . ARG A 1 95 ? 5.076 2.559 -29.061 1.00 92.56 95 ARG A C 1
ATOM 757 O O . ARG A 1 95 ? 4.749 1.718 -29.890 1.00 92.56 95 ARG A O 1
ATOM 764 N N . TYR A 1 96 ? 4.428 3.710 -28.902 1.00 93.12 96 TYR A N 1
ATOM 765 C CA . TYR A 1 96 ? 3.308 4.137 -29.735 1.00 93.12 96 TYR A CA 1
ATOM 766 C C . TYR A 1 96 ? 3.717 4.227 -31.206 1.00 93.12 96 TYR A C 1
ATOM 768 O O . TYR A 1 96 ? 3.102 3.585 -32.048 1.00 93.12 96 TYR A O 1
ATOM 776 N N . THR A 1 97 ? 4.802 4.942 -31.505 1.00 92.31 97 THR A N 1
ATOM 777 C CA . THR A 1 97 ? 5.319 5.094 -32.871 1.00 92.31 97 THR A CA 1
ATOM 778 C C . THR A 1 97 ? 5.612 3.733 -33.493 1.00 92.31 97 THR A C 1
ATOM 780 O O . THR A 1 97 ? 5.156 3.481 -34.598 1.00 92.31 97 THR A O 1
ATOM 783 N N . HIS A 1 98 ? 6.283 2.827 -32.772 1.00 87.12 98 HIS A N 1
ATOM 784 C CA . HIS A 1 98 ? 6.563 1.473 -33.255 1.00 87.12 98 HIS A CA 1
ATOM 785 C C . HIS A 1 98 ? 5.291 0.654 -33.534 1.00 87.12 98 HIS A C 1
ATOM 787 O O . HIS A 1 98 ? 5.225 -0.031 -34.549 1.00 87.12 98 HIS A O 1
ATOM 793 N N . LEU A 1 99 ? 4.264 0.742 -32.681 1.00 90.56 99 LEU A N 1
ATOM 794 C CA . LEU A 1 99 ? 2.979 0.072 -32.923 1.00 90.56 99 LEU A CA 1
ATOM 795 C C . LEU A 1 99 ? 2.256 0.645 -34.152 1.00 90.56 99 LEU A C 1
ATOM 797 O O . LEU A 1 99 ? 1.663 -0.109 -34.919 1.00 90.56 99 LEU A O 1
ATOM 801 N N . MET A 1 100 ? 2.335 1.961 -34.362 1.00 84.62 100 MET A N 1
ATOM 802 C CA . MET A 1 100 ? 1.679 2.636 -35.485 1.00 84.62 100 MET A CA 1
ATOM 803 C C . MET A 1 100 ? 2.425 2.463 -36.815 1.00 84.62 100 MET A C 1
ATOM 805 O O . MET A 1 100 ? 1.788 2.450 -37.863 1.00 84.62 100 MET A O 1
ATOM 809 N N . THR A 1 101 ? 3.753 2.311 -36.799 1.00 79.06 101 THR A N 1
ATOM 810 C CA . THR A 1 101 ? 4.563 2.096 -38.012 1.00 79.06 101 THR A CA 1
ATOM 811 C C . THR A 1 101 ? 4.827 0.620 -38.319 1.00 79.06 101 THR A C 1
ATOM 813 O O . THR A 1 101 ? 5.074 0.285 -39.473 1.00 79.06 101 THR A O 1
ATOM 816 N N . GLY A 1 102 ? 4.747 -0.269 -37.323 1.00 60.53 102 GLY A N 1
ATOM 817 C CA . GLY A 1 102 ? 4.965 -1.715 -37.461 1.00 60.53 102 GLY A CA 1
ATOM 818 C C . GLY A 1 102 ? 3.692 -2.568 -37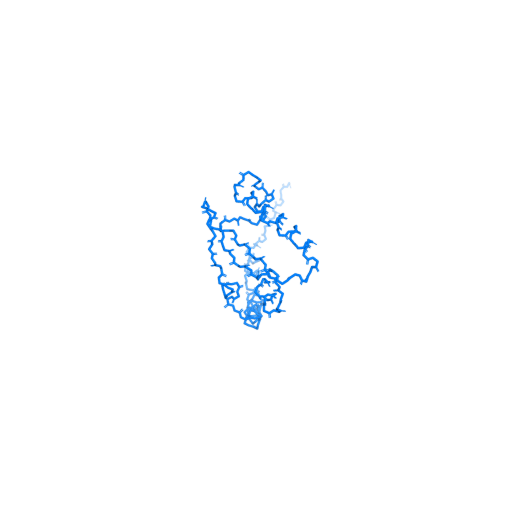.537 1.00 60.53 102 GLY A C 1
ATOM 819 O O . GLY A 1 102 ? 3.767 -3.724 -37.935 1.00 60.53 102 GLY A O 1
ATOM 820 N N . GLY A 1 103 ? 2.513 -2.024 -37.207 1.00 49.31 103 GLY A N 1
ATOM 821 C CA . GLY A 1 103 ? 1.240 -2.766 -37.177 1.00 49.31 103 GLY A CA 1
ATOM 822 C C . GLY A 1 103 ? 0.551 -2.994 -38.532 1.00 49.31 103 GLY A C 1
ATOM 823 O O . GLY A 1 103 ? -0.533 -3.569 -38.570 1.00 49.31 103 GLY A O 1
ATOM 824 N N . GLY A 1 104 ? 1.146 -2.541 -39.642 1.00 45.3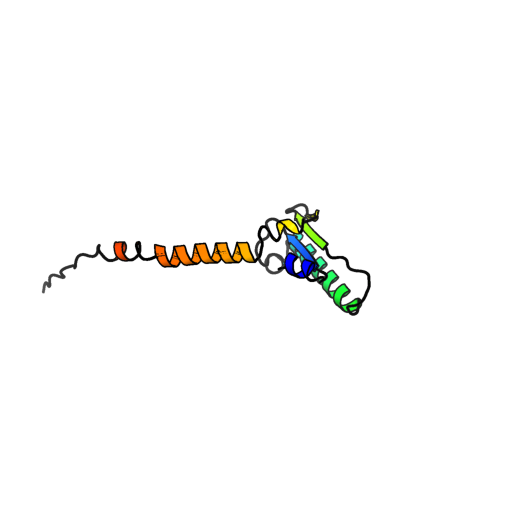1 104 GLY A N 1
ATOM 825 C CA . GLY A 1 104 ? 0.570 -2.660 -40.990 1.00 45.31 104 GLY A CA 1
ATOM 826 C C . GLY A 1 104 ? 0.986 -3.903 -41.787 1.00 45.31 104 GLY A C 1
ATOM 827 O O . GLY A 1 104 ? 0.402 -4.156 -42.836 1.00 45.31 104 GLY A O 1
ATOM 828 N N . ALA A 1 105 ? 1.975 -4.678 -41.327 1.00 47.06 105 ALA A N 1
ATOM 829 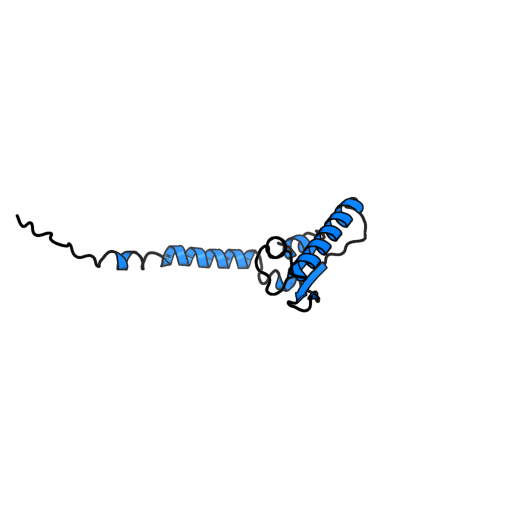C CA . ALA A 1 105 ? 2.519 -5.796 -42.108 1.00 47.06 105 ALA A CA 1
ATOM 830 C C . ALA A 1 105 ? 1.817 -7.145 -41.850 1.00 47.06 105 ALA A C 1
ATOM 832 O O . ALA A 1 105 ? 1.710 -7.955 -42.769 1.00 47.06 105 ALA A O 1
ATOM 833 N N . ASP A 1 106 ? 1.270 -7.375 -40.651 1.00 48.22 106 ASP A N 1
ATOM 834 C CA . ASP A 1 106 ? 0.761 -8.708 -40.283 1.00 48.22 106 ASP A CA 1
ATOM 835 C C . ASP A 1 106 ? -0.733 -8.927 -40.571 1.00 48.22 106 ASP A C 1
ATOM 837 O O . ASP A 1 106 ? -1.174 -10.069 -40.698 1.00 48.22 106 ASP A O 1
ATOM 841 N N . VAL A 1 107 ? -1.529 -7.868 -40.763 1.00 46.28 107 VAL A N 1
ATOM 842 C CA . VAL A 1 107 ? -2.962 -8.022 -41.098 1.00 46.28 107 VAL A CA 1
ATOM 843 C C . VAL A 1 107 ? -3.174 -8.288 -42.596 1.00 46.28 107 VAL A C 1
ATOM 845 O O . VAL A 1 107 ? -4.135 -8.954 -42.977 1.00 46.28 107 VAL A O 1
ATOM 848 N N . ALA A 1 108 ? -2.255 -7.840 -43.459 1.00 38.06 108 ALA A N 1
ATOM 849 C CA . ALA A 1 108 ? -2.349 -8.063 -44.905 1.00 38.06 108 ALA A CA 1
ATOM 850 C C . ALA A 1 108 ? -1.994 -9.505 -45.316 1.00 38.06 108 ALA A C 1
ATOM 852 O O . ALA A 1 108 ? -2.545 -10.013 -46.287 1.00 38.06 108 ALA A O 1
ATOM 853 N N . SER A 1 109 ? -1.135 -10.195 -44.556 1.00 39.09 109 SER A N 1
ATOM 854 C CA . SER A 1 109 ? -0.727 -11.580 -44.846 1.00 39.09 109 SER A CA 1
ATOM 855 C C . SER A 1 109 ? -1.865 -12.594 -44.638 1.00 39.09 109 SER A C 1
ATOM 857 O O . SER A 1 109 ? -2.006 -13.544 -45.408 1.00 39.09 109 SER A O 1
ATOM 859 N N . ALA A 1 110 ? -2.751 -12.356 -43.663 1.00 37.59 110 ALA A N 1
ATOM 860 C CA . ALA A 1 110 ? -3.867 -13.258 -43.365 1.00 37.59 110 ALA A CA 1
ATOM 861 C C . ALA A 1 110 ? -5.057 -13.139 -44.342 1.00 37.59 110 ALA A C 1
ATOM 863 O O . ALA A 1 110 ? -5.890 -14.042 -44.396 1.00 37.59 110 ALA A O 1
ATOM 864 N N . ALA A 1 111 ? -5.146 -12.062 -45.132 1.00 36.94 111 ALA A N 1
ATOM 865 C CA . ALA A 1 111 ? -6.257 -11.839 -46.065 1.00 36.94 111 ALA A CA 1
ATOM 866 C C . ALA A 1 111 ? -6.033 -12.451 -47.467 1.00 36.94 111 ALA A C 1
ATOM 868 O O . ALA A 1 111 ? -6.973 -12.537 -48.253 1.00 36.94 111 ALA A O 1
ATOM 869 N N . THR A 1 112 ? -4.820 -12.920 -47.781 1.00 38.12 112 THR A N 1
ATOM 870 C CA . THR A 1 112 ? -4.442 -13.440 -49.116 1.00 38.12 112 THR A CA 1
ATOM 871 C C . THR A 1 112 ? -4.425 -14.969 -49.238 1.00 38.12 112 THR A C 1
ATOM 873 O O . THR A 1 112 ? -3.829 -15.501 -50.170 1.00 38.12 112 THR A O 1
ATOM 876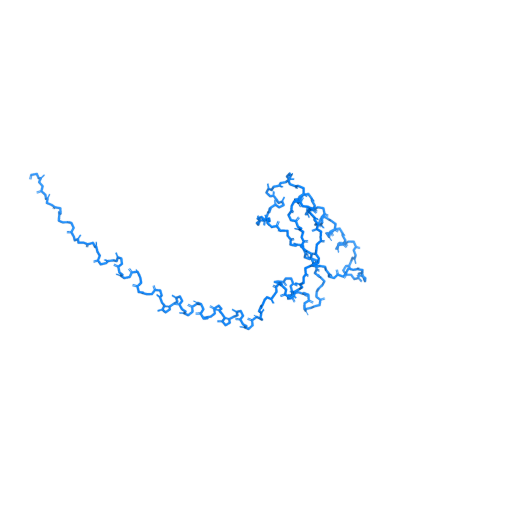 N N . ALA A 1 113 ? -5.088 -15.698 -48.334 1.00 40.22 113 ALA A N 1
ATOM 877 C CA . ALA A 1 113 ? -5.142 -17.167 -48.365 1.00 40.22 113 ALA A CA 1
ATOM 878 C C . ALA A 1 113 ? -6.569 -17.750 -48.342 1.00 40.22 113 ALA A C 1
ATOM 880 O O . ALA A 1 113 ? -6.785 -18.842 -47.821 1.00 40.22 113 ALA A O 1
ATOM 881 N N . ALA A 1 114 ? -7.549 -17.055 -48.924 1.00 36.62 114 ALA A N 1
ATOM 882 C CA . ALA A 1 114 ? -8.861 -17.634 -49.209 1.00 36.62 114 ALA A CA 1
ATOM 883 C C . ALA A 1 114 ? -9.080 -17.680 -50.728 1.00 36.62 114 ALA A C 1
ATOM 885 O O . ALA A 1 114 ? -9.493 -16.700 -51.345 1.00 36.62 114 ALA A O 1
ATOM 886 N N . ALA A 1 115 ? -8.762 -18.824 -51.336 1.00 41.41 115 ALA A N 1
ATOM 887 C CA . ALA A 1 115 ? -9.188 -19.130 -52.697 1.00 41.41 115 ALA A CA 1
ATOM 888 C C . ALA A 1 115 ? -10.732 -19.193 -52.757 1.00 41.41 115 ALA A C 1
ATOM 890 O O . ALA A 1 115 ? -11.354 -19.651 -51.793 1.00 41.41 115 ALA A O 1
ATOM 891 N N . PRO A 1 116 ? -11.369 -18.753 -53.856 1.00 37.41 116 PRO A N 1
ATOM 892 C CA . PRO A 1 116 ? -12.818 -18.817 -53.988 1.00 37.41 116 PRO A CA 1
ATOM 893 C C . PRO A 1 116 ? -13.275 -20.280 -54.060 1.00 37.41 116 PRO A C 1
ATOM 895 O O . PRO A 1 116 ? -12.814 -21.048 -54.901 1.00 37.41 116 PRO A O 1
ATOM 898 N N . VAL A 1 117 ? -14.188 -20.667 -53.169 1.00 40.66 117 VAL A N 1
ATOM 899 C CA . VAL A 1 117 ? -14.894 -21.951 -53.237 1.00 40.66 117 VAL A CA 1
ATOM 900 C C . VAL A 1 117 ? -15.974 -21.831 -54.313 1.00 40.66 117 VAL A C 1
ATOM 902 O O . VAL A 1 117 ? -16.976 -21.145 -54.116 1.00 40.66 117 VAL A O 1
ATOM 905 N N . GLU A 1 118 ? -15.769 -22.484 -55.460 1.00 39.41 118 GLU A N 1
ATOM 906 C CA . GLU A 1 118 ? -16.828 -22.727 -56.444 1.00 39.41 118 GLU A CA 1
ATOM 907 C C . GLU A 1 118 ? -17.888 -23.651 -55.831 1.00 39.41 118 GLU A C 1
ATOM 909 O O . GLU A 1 118 ? -17.629 -24.814 -55.517 1.00 39.41 118 GLU A O 1
ATOM 914 N N . ILE A 1 119 ? -19.107 -23.137 -55.669 1.00 40.19 119 ILE A N 1
ATOM 915 C CA . ILE A 1 119 ? -20.271 -23.951 -55.323 1.00 40.19 119 ILE A CA 1
ATOM 916 C C . ILE A 1 119 ? -20.860 -24.477 -56.633 1.00 40.19 119 ILE A C 1
ATOM 918 O O . ILE A 1 119 ? -21.586 -23.773 -57.334 1.00 40.19 119 ILE A O 1
ATOM 922 N N . ALA A 1 120 ? -20.538 -25.726 -56.966 1.00 36.56 120 ALA A N 1
ATOM 923 C CA . ALA A 1 120 ? -21.197 -26.452 -58.041 1.00 36.56 120 ALA A CA 1
ATOM 924 C C . ALA A 1 120 ? -22.648 -26.770 -57.642 1.00 36.56 120 ALA A C 1
ATOM 926 O O . ALA A 1 120 ? -22.908 -27.519 -56.698 1.00 36.56 120 ALA A O 1
ATOM 927 N N . ALA A 1 121 ? -23.594 -26.200 -58.386 1.00 40.78 121 ALA A N 1
ATOM 928 C CA . ALA A 1 121 ? -25.001 -26.558 -58.333 1.00 40.78 121 ALA A CA 1
ATOM 929 C C . ALA A 1 121 ? -25.209 -27.999 -58.835 1.00 40.78 121 ALA A C 1
ATOM 931 O O . ALA A 1 121 ? -24.771 -28.356 -59.929 1.00 40.78 121 ALA A O 1
ATOM 932 N N . LYS A 1 122 ? -25.913 -28.814 -58.044 1.00 35.59 122 LYS A N 1
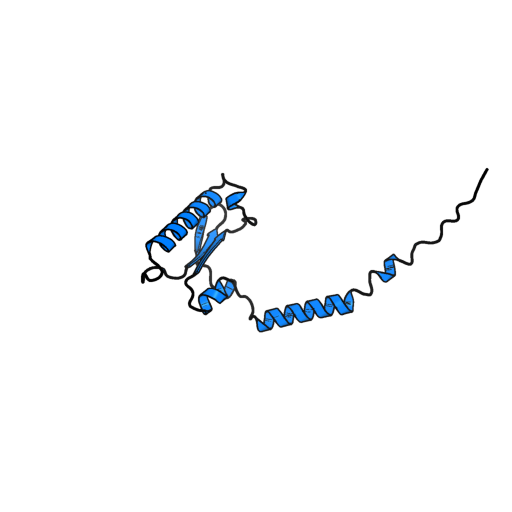ATOM 933 C CA . LYS A 1 122 ? -26.576 -30.041 -58.498 1.00 35.59 122 LYS A CA 1
ATOM 934 C C . LYS A 1 122 ? -27.984 -30.099 -57.907 1.00 35.59 122 LYS A C 1
ATOM 936 O O . LYS A 1 122 ? -28.155 -30.485 -56.753 1.00 35.59 122 LYS A O 1
ATOM 941 N N . LEU A 1 123 ? -28.955 -29.718 -58.732 1.00 35.00 123 LEU A N 1
ATOM 942 C CA . LEU A 1 123 ? -30.219 -30.428 -58.919 1.00 35.00 123 LEU A CA 1
ATOM 943 C C . LEU A 1 123 ? -30.344 -30.700 -60.417 1.00 35.00 123 LEU A C 1
ATOM 945 O O . LEU A 1 123 ? -30.046 -29.759 -61.187 1.00 35.00 123 LEU A O 1
#